Protein AF-A0A929IJB9-F1 (afdb_monomer_lite)

Radius of gyration: 17.05 Å; chains: 1; bounding box: 40×20×39 Å

Secondary structure (DSSP, 8-state):
--GGG-TT--PPPSSHHHHHHHHHT-HHHHHHH-HHHHHHHHHHHHHHHHHHHHS--HHHHHHHS--

pLDDT: mean 84.18, std 11.34, range [50.62, 96.12]

Sequence (67 aa):
EDGHKLKRVKRLPLNLLDALRLMEKSKVLNEAFGKDVIQSYLKLRMQDWNAFMSHSSQWERENTLDC

Structure (mmCIF, N/CA/C/O backbone):
data_AF-A0A929IJB9-F1
#
_entry.id   AF-A0A929IJB9-F1
#
loop_
_atom_site.group_PDB
_atom_site.id
_atom_site.type_symbol
_atom_site.label_atom_id
_atom_site.label_alt_id
_atom_site.label_comp_id
_atom_site.label_asym_id
_atom_site.label_entity_id
_atom_site.label_seq_id
_atom_site.pdbx_PDB_ins_code
_atom_site.Cartn_x
_atom_site.Cartn_y
_atom_site.Cartn_z
_atom_site.occupancy
_atom_site.B_iso_or_equiv
_atom_site.auth_seq_id
_atom_site.auth_comp_id
_atom_site.auth_asym_id
_atom_site.auth_atom_id
_atom_site.pdbx_PDB_model_num
ATOM 1 N N . GLU A 1 1 ? -11.775 -7.761 -24.865 1.00 50.62 1 GLU A N 1
ATOM 2 C CA . GLU A 1 1 ? -10.809 -6.919 -25.600 1.00 50.62 1 GLU A CA 1
ATOM 3 C C . GLU A 1 1 ? -11.354 -5.544 -26.040 1.00 50.62 1 GLU A C 1
ATOM 5 O O . GLU A 1 1 ? -10.667 -4.860 -26.772 1.00 50.62 1 GLU A O 1
ATOM 10 N N . ASP A 1 2 ? -12.482 -5.036 -25.505 1.00 57.84 2 ASP A N 1
ATOM 11 C CA . ASP A 1 2 ? -13.025 -3.697 -25.865 1.00 57.84 2 ASP A CA 1
ATOM 12 C C . ASP A 1 2 ? -13.259 -2.756 -24.660 1.00 57.84 2 ASP A C 1
ATOM 14 O O . ASP A 1 2 ? -14.026 -1.792 -24.723 1.00 57.84 2 ASP A O 1
ATOM 18 N N . GLY A 1 3 ? -12.601 -3.008 -23.522 1.00 60.41 3 GLY A N 1
ATOM 19 C CA . GLY A 1 3 ? -12.832 -2.249 -22.281 1.00 60.41 3 GLY A CA 1
ATOM 20 C C . GLY A 1 3 ? -12.545 -0.743 -22.396 1.00 60.41 3 GLY A C 1
ATOM 21 O O . GLY A 1 3 ? -13.147 0.067 -21.695 1.00 60.41 3 GLY A O 1
ATOM 22 N N . HIS A 1 4 ? -11.670 -0.348 -23.322 1.00 64.12 4 HIS A N 1
ATOM 23 C CA . HIS A 1 4 ? -11.287 1.043 -23.587 1.00 64.12 4 HIS A CA 1
ATOM 24 C C . HIS A 1 4 ? -12.349 1.844 -24.367 1.00 64.12 4 HIS A C 1
ATOM 26 O O . HIS A 1 4 ? -12.297 3.074 -24.354 1.00 64.12 4 HIS A O 1
ATOM 32 N N . LYS A 1 5 ? -13.341 1.186 -24.990 1.00 65.31 5 LYS A N 1
ATOM 33 C CA . LYS A 1 5 ? -14.461 1.843 -25.699 1.00 65.31 5 LYS A CA 1
ATOM 34 C C . LYS A 1 5 ? -15.631 2.203 -24.777 1.00 65.31 5 LYS A C 1
ATOM 36 O O . LYS A 1 5 ? -16.511 2.976 -25.159 1.00 65.31 5 LYS A O 1
ATOM 41 N N . LEU A 1 6 ? -15.645 1.671 -23.556 1.00 71.00 6 LEU A N 1
ATOM 42 C CA . LEU A 1 6 ? -16.722 1.884 -22.598 1.00 71.00 6 LEU A CA 1
ATOM 43 C C . LEU A 1 6 ? -16.606 3.276 -21.954 1.00 71.00 6 LEU A C 1
ATOM 45 O O . LEU A 1 6 ? -15.761 3.533 -21.092 1.00 71.00 6 LEU A O 1
ATOM 49 N N . LYS A 1 7 ? -17.477 4.200 -22.370 1.00 67.56 7 LYS A N 1
ATOM 50 C CA . LYS A 1 7 ? -17.609 5.526 -21.750 1.00 67.56 7 LYS A CA 1
ATOM 51 C C . LYS A 1 7 ? -18.317 5.383 -20.392 1.00 67.56 7 LYS A C 1
ATOM 53 O O . LYS A 1 7 ? -19.348 4.728 -20.308 1.00 67.56 7 LYS A O 1
ATOM 58 N N . ARG A 1 8 ? -17.787 6.039 -19.349 1.00 67.50 8 ARG A N 1
ATOM 59 C CA . ARG A 1 8 ? -18.329 6.092 -17.964 1.00 67.50 8 ARG A CA 1
ATOM 60 C C . ARG A 1 8 ? -18.234 4.808 -17.120 1.00 67.50 8 ARG A C 1
ATOM 62 O O . ARG A 1 8 ? -19.018 4.637 -16.191 1.00 67.50 8 ARG A O 1
ATOM 69 N N . VAL A 1 9 ? -17.258 3.935 -17.367 1.00 78.44 9 VAL A N 1
ATOM 70 C CA . VAL A 1 9 ? -17.012 2.778 -16.483 1.00 78.44 9 VAL A CA 1
ATOM 71 C C . VAL A 1 9 ? -15.986 3.129 -15.408 1.00 78.44 9 VAL A C 1
ATOM 73 O O . VAL A 1 9 ? -14.951 3.730 -15.703 1.00 78.44 9 VAL A O 1
ATOM 76 N N . LYS A 1 10 ? -16.270 2.753 -14.152 1.00 76.56 10 LYS A N 1
ATOM 77 C CA . LYS A 1 10 ? -15.295 2.836 -13.056 1.00 76.56 10 LYS A CA 1
ATOM 78 C C . LYS A 1 10 ? -14.102 1.946 -13.400 1.00 76.56 10 LYS A C 1
ATOM 80 O O . LYS A 1 10 ? -14.246 0.732 -13.507 1.00 76.56 10 LYS A O 1
ATOM 85 N N . ARG A 1 11 ? -12.940 2.563 -13.600 1.00 80.06 11 ARG A N 1
ATOM 86 C CA . ARG A 1 11 ? -11.690 1.850 -13.864 1.00 80.06 11 ARG A CA 1
ATOM 87 C C . ARG A 1 11 ? -11.103 1.348 -12.555 1.00 80.06 11 ARG A C 1
ATOM 89 O O . ARG A 1 11 ? -11.210 2.019 -11.528 1.00 80.06 11 ARG A O 1
ATOM 96 N N . LEU A 1 12 ? -10.476 0.180 -12.618 1.00 86.19 12 LEU A N 1
ATOM 97 C CA . LEU A 1 12 ? -9.616 -0.274 -11.539 1.00 86.19 12 LEU A CA 1
ATOM 98 C C . LEU A 1 12 ? -8.404 0.666 -11.419 1.00 86.19 12 LEU A C 1
ATOM 100 O O . LEU A 1 12 ? -7.999 1.269 -12.420 1.00 86.19 12 LEU A O 1
ATOM 104 N N . PRO A 1 13 ? -7.850 0.816 -10.206 1.00 88.25 13 PRO A N 1
ATOM 105 C CA . PRO A 1 13 ? -6.613 1.558 -10.005 1.00 88.25 13 PRO A CA 1
ATOM 106 C C . PRO A 1 13 ? -5.505 0.991 -10.900 1.00 88.25 13 PRO A C 1
ATOM 108 O O . PRO A 1 13 ? -5.346 -0.222 -11.016 1.00 88.25 13 PRO A O 1
ATOM 111 N N . LEU A 1 14 ? -4.764 1.887 -11.552 1.00 87.06 14 LEU A N 1
ATOM 112 C CA . LEU A 1 14 ? -3.736 1.536 -12.541 1.00 87.06 14 LEU A CA 1
ATOM 113 C C . LEU A 1 14 ? -2.388 1.190 -11.901 1.00 87.06 14 LEU A C 1
ATOM 115 O O . LEU A 1 14 ? -1.507 0.655 -12.564 1.00 87.06 14 LEU A O 1
ATOM 119 N N . ASN A 1 15 ? -2.221 1.520 -10.623 1.00 89.94 15 ASN A N 1
ATOM 120 C CA . ASN A 1 15 ? -1.019 1.248 -9.856 1.00 89.94 15 ASN A CA 1
ATOM 121 C C . ASN A 1 15 ? -1.386 0.822 -8.428 1.00 89.94 15 ASN A C 1
ATOM 123 O O . ASN A 1 15 ? -2.518 0.996 -7.962 1.00 89.94 15 ASN A O 1
ATOM 127 N N . LEU A 1 16 ? -0.395 0.263 -7.735 1.00 89.50 16 LEU A N 1
ATOM 128 C CA . LEU A 1 16 ? -0.551 -0.222 -6.370 1.00 89.50 16 LEU A CA 1
ATOM 129 C C . LEU A 1 16 ? -0.899 0.911 -5.393 1.00 89.50 16 LEU A C 1
ATOM 131 O O . LEU A 1 16 ? -1.770 0.729 -4.548 1.00 89.50 16 LEU A O 1
ATOM 135 N N . LEU A 1 17 ? -0.277 2.086 -5.521 1.00 91.69 17 LEU A N 1
ATOM 136 C CA . LEU A 1 17 ? -0.508 3.217 -4.618 1.00 91.69 17 LEU A CA 1
ATOM 137 C C . LEU A 1 17 ? -1.977 3.671 -4.607 1.00 91.69 17 LEU A C 1
ATOM 139 O O . LEU A 1 17 ? -2.554 3.907 -3.544 1.00 91.69 17 LEU A O 1
ATOM 143 N N . ASP A 1 18 ? -2.605 3.749 -5.776 1.00 92.12 18 ASP A N 1
ATOM 144 C CA . ASP A 1 18 ? -4.013 4.109 -5.910 1.00 92.12 18 ASP A CA 1
ATOM 145 C C . ASP A 1 18 ? -4.926 3.016 -5.352 1.00 92.12 18 ASP A C 1
ATOM 147 O O . ASP A 1 18 ? -5.933 3.323 -4.712 1.00 92.12 18 ASP A O 1
ATOM 151 N N . ALA A 1 19 ? -4.555 1.743 -5.515 1.00 93.31 19 ALA A N 1
ATOM 152 C CA . ALA A 1 19 ? -5.277 0.635 -4.901 1.00 93.31 19 ALA A CA 1
ATOM 153 C C . ALA A 1 19 ? -5.230 0.707 -3.368 1.00 93.31 19 ALA A C 1
ATOM 155 O O . ALA A 1 19 ? -6.273 0.590 -2.726 1.00 93.31 19 ALA A O 1
ATOM 156 N N . LEU A 1 20 ? -4.059 0.978 -2.779 1.00 93.06 20 LEU A N 1
ATOM 157 C CA . LEU A 1 20 ? -3.894 1.119 -1.328 1.00 93.06 20 LEU A CA 1
ATOM 158 C C . LEU A 1 20 ? -4.709 2.300 -0.778 1.00 93.06 20 LEU A C 1
ATOM 160 O O . LEU A 1 20 ? -5.426 2.149 0.211 1.00 93.06 20 LEU A O 1
ATOM 164 N N . ARG A 1 21 ? -4.696 3.449 -1.464 1.00 91.75 21 ARG A N 1
ATOM 165 C CA . ARG A 1 21 ? -5.501 4.630 -1.092 1.00 91.75 21 ARG A CA 1
ATOM 166 C C . ARG A 1 21 ? -7.007 4.379 -1.169 1.00 91.75 21 ARG A C 1
ATOM 168 O O . ARG A 1 21 ? -7.763 4.889 -0.343 1.00 91.75 21 ARG A O 1
ATOM 175 N N . LEU A 1 22 ? -7.467 3.629 -2.171 1.00 93.12 22 LEU A N 1
ATOM 176 C CA . LEU A 1 22 ? -8.874 3.235 -2.282 1.00 93.12 22 LEU A CA 1
ATOM 177 C C . LEU A 1 22 ? -9.262 2.237 -1.189 1.00 93.12 22 LEU A C 1
ATOM 179 O O . LEU A 1 22 ? -10.366 2.322 -0.651 1.00 93.12 22 LEU A O 1
ATOM 183 N N . MET A 1 23 ? -8.351 1.328 -0.841 1.00 90.62 23 MET A N 1
ATOM 184 C CA . MET A 1 23 ? -8.557 0.340 0.212 1.00 90.62 23 MET A CA 1
ATOM 185 C C . MET A 1 23 ? -8.731 1.006 1.581 1.00 90.62 23 MET A C 1
ATOM 187 O O . MET A 1 23 ? -9.680 0.687 2.290 1.00 90.62 23 MET A O 1
ATOM 191 N N . GLU A 1 24 ? -7.889 1.989 1.909 1.00 90.94 24 GLU A N 1
ATOM 192 C CA . GLU A 1 24 ? -7.973 2.768 3.153 1.00 90.94 24 GLU A CA 1
ATOM 193 C C . GLU A 1 24 ? -9.333 3.466 3.320 1.00 90.94 24 GLU A C 1
ATOM 195 O O . GLU A 1 24 ? -9.921 3.464 4.403 1.00 90.94 24 GLU A O 1
ATOM 200 N N . LYS A 1 25 ? -9.880 4.014 2.228 1.00 91.25 25 LYS A N 1
ATOM 201 C CA . LYS A 1 25 ? -11.166 4.733 2.219 1.00 91.25 25 LYS A CA 1
ATOM 202 C C . LYS A 1 25 ? -12.392 3.813 2.210 1.00 91.25 25 LYS A C 1
ATOM 204 O O . LYS A 1 25 ? -13.518 4.298 2.345 1.00 91.25 25 LYS A O 1
ATOM 209 N N . SER A 1 26 ? -12.213 2.505 2.029 1.00 93.19 26 SER A N 1
ATOM 210 C CA . SER A 1 26 ? -13.319 1.555 1.914 1.00 93.19 26 SER A CA 1
ATOM 211 C C . SER A 1 26 ? -13.890 1.196 3.285 1.00 93.19 26 SER A C 1
ATOM 213 O O . SER A 1 26 ? -13.272 0.471 4.062 1.00 93.19 26 SER A O 1
ATOM 215 N N . LYS A 1 27 ? -15.106 1.668 3.586 1.00 92.25 27 LYS A N 1
ATOM 216 C CA . LYS A 1 27 ? -15.813 1.309 4.830 1.00 92.25 27 LYS A CA 1
ATOM 217 C C . LYS A 1 27 ? -16.097 -0.190 4.925 1.00 92.25 27 LYS A C 1
ATOM 219 O O . LYS A 1 27 ? -15.856 -0.782 5.965 1.00 92.25 27 LYS A O 1
ATOM 224 N N . VAL A 1 28 ? -16.495 -0.804 3.808 1.00 93.62 28 VAL A N 1
ATOM 225 C CA . VAL A 1 28 ? -16.814 -2.239 3.726 1.00 93.62 28 VAL A CA 1
ATOM 226 C C . VAL A 1 28 ? -15.621 -3.101 4.134 1.00 93.62 28 VAL A C 1
ATOM 228 O O . VAL A 1 28 ? -15.773 -4.046 4.897 1.00 93.62 28 VAL A O 1
ATOM 231 N N . LEU A 1 29 ? -14.420 -2.765 3.655 1.00 90.38 29 LEU A N 1
ATOM 232 C CA . LEU A 1 29 ? -13.219 -3.515 4.019 1.00 90.38 29 LEU A CA 1
ATOM 233 C C . LEU A 1 29 ? -12.856 -3.290 5.490 1.00 90.38 29 LEU A C 1
ATOM 235 O O . LEU A 1 29 ? -12.562 -4.254 6.192 1.00 90.38 29 LEU A O 1
ATOM 239 N N . ASN A 1 30 ? -12.927 -2.041 5.962 1.00 91.06 30 ASN A N 1
ATOM 240 C CA . ASN A 1 30 ? -12.661 -1.696 7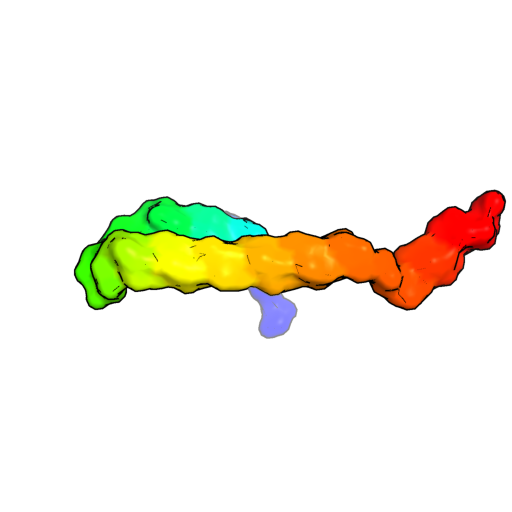.361 1.00 91.06 30 ASN A CA 1
ATOM 241 C C . ASN A 1 30 ? -13.598 -2.417 8.343 1.00 91.06 30 ASN A C 1
ATOM 243 O O . ASN A 1 30 ? -13.146 -2.841 9.403 1.00 91.06 30 ASN A O 1
ATOM 247 N N . GLU A 1 31 ? -14.870 -2.590 7.987 1.00 93.50 31 GLU A N 1
ATOM 248 C CA . GLU A 1 31 ? -15.853 -3.333 8.783 1.00 93.50 31 GLU A CA 1
ATOM 249 C C . GLU A 1 31 ? -15.639 -4.852 8.706 1.00 93.50 31 GLU A C 1
ATOM 251 O O . GLU A 1 31 ? -15.779 -5.535 9.715 1.00 93.50 31 GLU A O 1
ATOM 256 N N . ALA A 1 32 ? -15.254 -5.384 7.541 1.00 93.69 32 ALA A N 1
ATOM 257 C CA . ALA A 1 32 ? -15.069 -6.823 7.344 1.00 93.69 32 ALA A CA 1
ATOM 258 C C . ALA A 1 32 ? -13.811 -7.386 8.030 1.00 93.69 32 ALA A C 1
ATOM 260 O O . ALA A 1 32 ? -13.851 -8.483 8.580 1.00 93.69 32 ALA A O 1
ATOM 261 N N . PHE A 1 33 ? -12.693 -6.656 7.981 1.00 90.62 33 PHE A N 1
ATOM 262 C CA . PHE A 1 33 ? -11.395 -7.130 8.486 1.00 90.62 33 PHE A CA 1
ATOM 263 C C . PHE A 1 33 ? -10.955 -6.457 9.788 1.00 90.62 33 PHE A C 1
ATOM 265 O O . PHE A 1 33 ? -10.023 -6.926 10.438 1.00 90.62 33 PHE A O 1
ATOM 272 N N . GLY A 1 34 ? -11.608 -5.361 10.171 1.00 91.94 34 GLY A N 1
ATOM 273 C CA . GLY A 1 34 ? -11.165 -4.506 11.261 1.00 91.94 34 GLY A CA 1
ATOM 274 C C . GLY A 1 34 ? -10.126 -3.479 10.805 1.00 91.94 34 GLY A C 1
ATOM 275 O O . GLY A 1 34 ? -9.214 -3.754 10.018 1.00 91.94 34 GLY A O 1
ATOM 276 N N . LYS A 1 35 ? -10.261 -2.264 11.339 1.00 91.81 35 LYS A N 1
ATOM 277 C CA . LYS A 1 35 ? -9.432 -1.109 10.973 1.00 91.81 35 LYS A CA 1
ATOM 278 C C . LYS A 1 35 ? -7.940 -1.339 11.243 1.00 91.81 35 LYS A C 1
ATOM 280 O O . LYS A 1 35 ? -7.111 -0.978 10.411 1.00 91.81 35 LYS A O 1
ATOM 285 N N . ASP A 1 36 ? -7.603 -1.986 12.356 1.00 93.19 36 ASP A N 1
ATOM 286 C CA . ASP A 1 36 ? -6.210 -2.202 12.771 1.00 93.19 36 ASP A CA 1
ATOM 287 C C . ASP A 1 36 ? -5.463 -3.167 11.837 1.00 93.19 36 ASP A C 1
ATOM 289 O O . ASP A 1 36 ? -4.284 -2.968 11.521 1.00 93.19 36 ASP A O 1
ATOM 293 N N . VAL A 1 37 ? -6.165 -4.186 11.330 1.00 93.88 37 VAL A N 1
ATOM 294 C CA . VAL A 1 37 ? -5.616 -5.162 10.378 1.00 93.88 37 VAL A CA 1
ATOM 295 C C . VAL A 1 37 ? -5.339 -4.489 9.038 1.00 93.88 37 VAL A C 1
ATOM 297 O O . VAL A 1 37 ? -4.247 -4.625 8.483 1.00 93.88 37 VAL A O 1
ATOM 300 N N . ILE A 1 38 ? -6.294 -3.698 8.541 1.00 94.62 38 ILE A N 1
ATOM 301 C CA . ILE A 1 38 ? -6.125 -2.951 7.291 1.00 94.62 38 ILE A CA 1
ATOM 302 C C . ILE A 1 38 ? -5.004 -1.928 7.402 1.00 94.62 38 ILE A C 1
ATOM 304 O O . ILE A 1 38 ? -4.178 -1.842 6.495 1.00 94.62 38 ILE A O 1
ATOM 308 N N . GLN A 1 39 ? -4.914 -1.200 8.512 1.00 93.88 39 GLN A N 1
ATOM 309 C CA . GLN A 1 39 ? -3.846 -0.228 8.720 1.00 93.88 39 GLN A CA 1
ATOM 310 C C . GLN A 1 39 ? -2.462 -0.896 8.747 1.00 93.88 39 GLN A C 1
ATOM 312 O O . GLN A 1 39 ? -1.516 -0.387 8.141 1.00 93.88 39 GLN A O 1
ATOM 317 N N . SER A 1 40 ? -2.349 -2.063 9.384 1.00 95.31 40 SER A N 1
ATOM 318 C CA . SER A 1 40 ? -1.113 -2.854 9.409 1.00 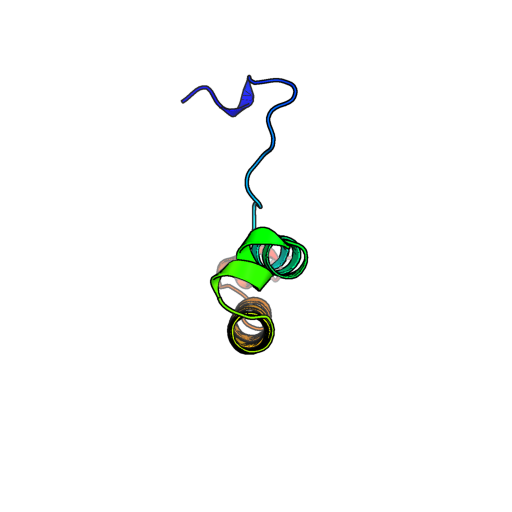95.31 40 SER A CA 1
ATOM 319 C C . SER A 1 40 ? -0.719 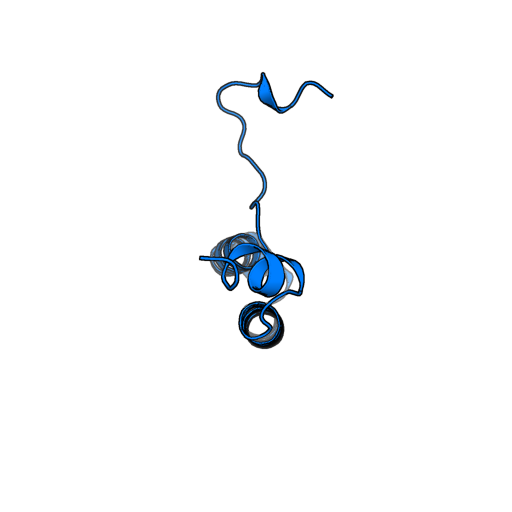-3.344 8.012 1.00 95.31 40 SER A C 1
ATOM 321 O O . SER A 1 40 ? 0.441 -3.224 7.613 1.00 95.31 40 SER A O 1
ATOM 323 N N . TYR A 1 41 ? -1.688 -3.820 7.226 1.00 94.69 41 TYR A N 1
ATOM 324 C CA . TYR A 1 41 ? -1.462 -4.238 5.844 1.00 94.69 41 TYR A CA 1
ATOM 325 C C . TYR A 1 41 ? -1.059 -3.069 4.934 1.00 94.69 41 TYR A C 1
ATOM 327 O O . TYR A 1 41 ? -0.110 -3.185 4.158 1.00 94.69 41 TYR A O 1
ATOM 335 N N . LEU A 1 42 ? -1.737 -1.922 5.048 1.00 95.19 42 LEU A N 1
ATOM 336 C CA . LEU A 1 42 ? -1.403 -0.705 4.302 1.00 95.19 42 LEU A CA 1
ATOM 337 C C . LEU A 1 42 ? 0.029 -0.257 4.590 1.00 95.19 42 LEU A C 1
ATOM 339 O O . LEU A 1 42 ? 0.763 0.068 3.659 1.00 95.19 42 LEU A O 1
ATOM 343 N N . LYS A 1 43 ? 0.451 -0.294 5.859 1.00 94.62 43 LYS A N 1
ATOM 344 C CA . LYS A 1 43 ? 1.821 0.044 6.259 1.00 94.62 43 LYS A CA 1
ATOM 345 C C . LYS A 1 43 ? 2.850 -0.862 5.581 1.00 94.62 43 LYS A C 1
ATOM 347 O O . LYS A 1 43 ? 3.814 -0.346 5.023 1.00 94.62 43 LYS A O 1
ATOM 352 N N . LEU A 1 44 ? 2.627 -2.177 5.594 1.00 96.12 44 LEU A N 1
ATOM 353 C CA . LEU A 1 44 ? 3.512 -3.144 4.939 1.00 96.12 44 LEU A CA 1
ATOM 354 C C . LEU A 1 44 ? 3.605 -2.879 3.429 1.00 96.12 44 LEU A C 1
ATOM 356 O O . LEU A 1 44 ? 4.691 -2.735 2.880 1.00 96.12 44 LEU A O 1
ATOM 360 N N . ARG A 1 45 ? 2.462 -2.723 2.754 1.00 94.56 45 ARG A N 1
ATOM 361 C CA . ARG A 1 45 ? 2.437 -2.503 1.301 1.00 94.56 45 ARG A CA 1
ATOM 362 C C . ARG A 1 45 ? 2.989 -1.149 0.869 1.00 94.56 45 ARG A C 1
ATOM 364 O O . ARG A 1 45 ? 3.538 -1.044 -0.223 1.00 94.56 45 ARG A O 1
ATOM 371 N N . MET A 1 46 ? 2.882 -0.123 1.709 1.00 93.81 46 MET A N 1
ATOM 372 C CA . MET A 1 46 ? 3.540 1.161 1.457 1.00 93.81 46 MET A CA 1
ATOM 373 C C . MET A 1 46 ? 5.065 1.050 1.529 1.00 93.81 46 MET A C 1
ATOM 375 O O . MET A 1 46 ? 5.752 1.719 0.761 1.00 93.81 46 MET A O 1
ATOM 379 N N . GLN A 1 47 ? 5.605 0.202 2.411 1.00 93.62 47 GLN A N 1
ATOM 380 C CA . GLN A 1 47 ? 7.044 -0.073 2.447 1.00 93.62 47 GLN A CA 1
ATOM 381 C C . GLN A 1 47 ? 7.499 -0.778 1.165 1.00 93.62 47 GLN A C 1
ATOM 383 O O . GLN A 1 47 ? 8.467 -0.326 0.555 1.00 93.62 47 GLN A O 1
ATOM 388 N N . ASP A 1 48 ? 6.759 -1.795 0.711 1.00 90.06 48 ASP A N 1
ATOM 389 C CA . ASP A 1 48 ? 7.028 -2.489 -0.559 1.00 90.06 48 ASP A CA 1
ATOM 390 C C . ASP A 1 48 ? 7.021 -1.512 -1.746 1.00 90.06 48 ASP A C 1
ATOM 392 O O . ASP A 1 48 ? 7.923 -1.521 -2.584 1.00 90.06 48 ASP A O 1
ATOM 396 N N . TRP A 1 49 ? 6.016 -0.632 -1.803 1.00 90.81 49 TRP A N 1
ATOM 397 C CA . TRP A 1 49 ? 5.898 0.381 -2.850 1.00 90.81 49 TRP A CA 1
ATOM 398 C C . TRP A 1 49 ? 7.088 1.342 -2.857 1.00 90.81 49 TRP A C 1
ATOM 400 O O . TRP A 1 49 ? 7.672 1.590 -3.909 1.00 90.81 49 TRP A O 1
ATOM 410 N N . ASN A 1 50 ? 7.474 1.861 -1.691 1.00 89.75 50 ASN A N 1
ATOM 411 C CA . ASN A 1 50 ? 8.619 2.762 -1.583 1.00 89.75 50 ASN A CA 1
ATOM 412 C C . ASN A 1 50 ? 9.925 2.066 -1.985 1.00 89.75 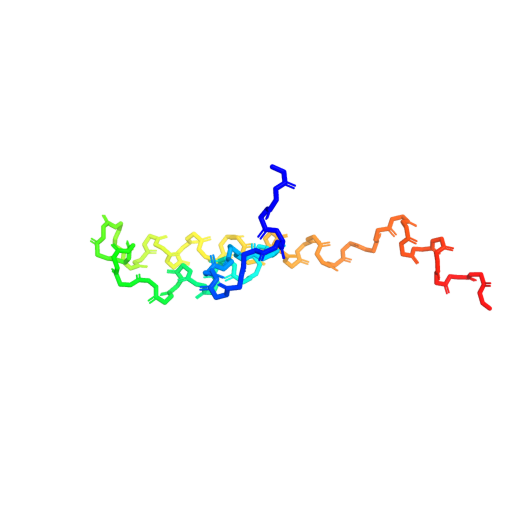50 ASN A C 1
ATOM 414 O O . ASN A 1 50 ? 10.745 2.672 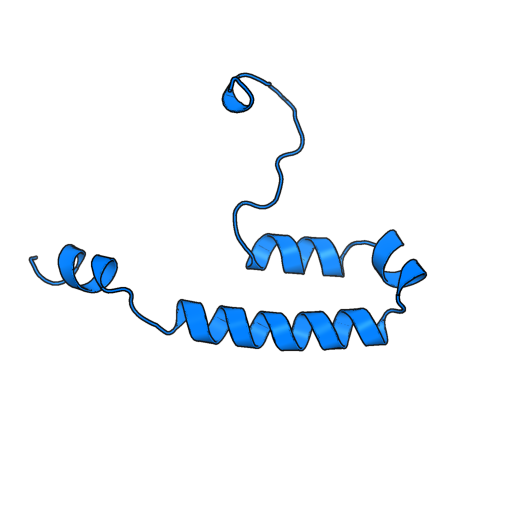-2.669 1.00 89.75 50 ASN A O 1
ATOM 418 N N . ALA A 1 51 ? 10.102 0.796 -1.608 1.00 88.56 51 ALA A N 1
ATOM 419 C CA . ALA A 1 51 ? 11.256 0.006 -2.019 1.00 88.56 51 ALA A CA 1
ATOM 420 C C . ALA A 1 51 ? 11.306 -0.156 -3.547 1.00 88.56 51 ALA A C 1
ATOM 422 O O . ALA A 1 51 ? 12.347 0.100 -4.150 1.00 88.56 51 ALA A O 1
ATOM 423 N N . PHE A 1 52 ? 10.176 -0.486 -4.179 1.00 86.31 52 PHE A N 1
ATOM 424 C CA . PHE A 1 52 ? 10.074 -0.589 -5.635 1.00 86.31 52 PHE A CA 1
ATOM 425 C C . PHE A 1 52 ? 10.378 0.742 -6.335 1.00 86.31 52 PHE A C 1
ATOM 427 O O . PHE A 1 52 ? 11.219 0.782 -7.224 1.00 86.31 52 PHE A O 1
ATOM 434 N N . MET A 1 53 ? 9.758 1.840 -5.894 1.00 85.81 53 MET A N 1
ATOM 435 C CA . MET A 1 53 ? 9.946 3.163 -6.504 1.00 85.81 53 MET A CA 1
ATOM 436 C C . MET A 1 53 ? 11.348 3.740 -6.284 1.00 85.81 53 MET A C 1
ATOM 438 O O . MET A 1 53 ? 11.795 4.568 -7.069 1.00 85.81 53 MET A O 1
ATOM 442 N N . SER A 1 54 ? 12.051 3.328 -5.224 1.00 82.81 54 SER A N 1
ATOM 443 C CA . SER A 1 54 ? 13.448 3.724 -5.002 1.00 82.81 54 SER A CA 1
ATOM 444 C C . SER A 1 54 ? 14.429 3.022 -5.944 1.00 82.81 54 SER A C 1
ATOM 446 O O . SER A 1 54 ? 15.568 3.466 -6.096 1.00 82.81 54 SER A O 1
ATOM 448 N N . HIS A 1 55 ? 14.007 1.922 -6.572 1.00 79.31 55 HIS A N 1
ATOM 449 C CA . HIS A 1 55 ? 14.846 1.167 -7.481 1.00 79.31 55 HIS A CA 1
ATOM 450 C C . HIS A 1 55 ? 14.719 1.729 -8.894 1.00 79.31 55 HIS A C 1
ATOM 452 O O . HIS A 1 55 ? 13.728 1.485 -9.577 1.00 79.31 55 HIS A O 1
ATOM 458 N N . SER A 1 56 ? 15.746 2.451 -9.349 1.00 70.81 56 SER A N 1
ATOM 459 C CA . SER A 1 56 ? 15.773 2.892 -10.742 1.00 70.81 56 SER A CA 1
ATOM 460 C C . SER A 1 56 ? 15.876 1.678 -11.658 1.00 70.81 56 SER A C 1
ATOM 462 O O . SER A 1 56 ? 16.840 0.899 -11.575 1.00 70.81 56 SER A O 1
ATOM 464 N N . SER A 1 57 ? 14.853 1.515 -12.493 1.00 78.62 57 SER A N 1
ATOM 465 C CA . SER A 1 57 ? 14.738 0.385 -13.404 1.00 78.62 57 SER A CA 1
ATOM 466 C C . SER A 1 57 ? 15.830 0.441 -14.470 1.00 78.62 57 SER A C 1
ATOM 468 O O . SER A 1 57 ? 16.353 1.504 -14.800 1.00 78.62 57 SER A O 1
ATOM 470 N N . GLN A 1 58 ? 16.180 -0.711 -15.036 1.00 75.75 58 GLN A N 1
ATOM 471 C CA . GLN A 1 58 ? 17.155 -0.755 -16.125 1.00 75.75 58 GLN A CA 1
ATOM 472 C C . GLN A 1 58 ? 16.706 0.102 -17.321 1.00 75.75 58 GLN A C 1
ATOM 474 O O . GLN A 1 58 ? 17.510 0.850 -17.868 1.00 75.75 58 GLN A O 1
ATOM 479 N N . TRP A 1 59 ? 15.408 0.080 -17.638 1.00 78.06 59 TRP A N 1
ATOM 480 C CA . TRP A 1 59 ? 14.819 0.938 -18.666 1.00 78.06 59 TRP A CA 1
ATOM 481 C C . TRP A 1 59 ? 15.045 2.431 -18.381 1.00 78.06 59 TRP A C 1
ATOM 483 O O . TRP A 1 59 ? 15.462 3.164 -19.271 1.00 78.06 59 TRP A O 1
ATOM 493 N N . GLU A 1 60 ? 14.834 2.894 -17.144 1.00 80.44 60 GLU A N 1
ATOM 494 C CA . GLU A 1 60 ? 15.071 4.303 -16.789 1.00 80.44 60 GLU A CA 1
ATOM 495 C C . GLU A 1 60 ? 16.534 4.706 -16.977 1.00 80.44 60 GLU A C 1
ATOM 497 O O . GLU A 1 60 ? 16.805 5.810 -17.445 1.00 80.44 60 GLU A O 1
ATOM 502 N N . ARG A 1 61 ? 17.479 3.813 -16.662 1.00 75.50 61 ARG A N 1
ATOM 503 C CA . ARG A 1 61 ? 18.911 4.074 -16.868 1.00 75.50 61 ARG A CA 1
ATOM 504 C C . ARG A 1 61 ? 19.245 4.213 -18.350 1.00 75.50 61 ARG A C 1
ATOM 506 O O . ARG A 1 61 ? 19.921 5.162 -18.723 1.00 75.50 61 ARG A O 1
ATOM 513 N N . GLU A 1 62 ? 18.732 3.306 -19.176 1.00 79.62 62 GLU A N 1
ATOM 514 C CA . GLU A 1 62 ? 18.952 3.294 -20.628 1.00 79.62 62 GLU A CA 1
ATOM 515 C C . GLU A 1 62 ? 18.308 4.501 -21.334 1.00 79.62 62 GLU A C 1
ATOM 517 O O . GLU A 1 62 ? 18.836 4.984 -22.324 1.00 79.62 62 GLU A O 1
ATOM 522 N N . ASN A 1 63 ? 17.193 5.031 -20.819 1.00 78.56 63 ASN A N 1
ATOM 523 C CA . ASN A 1 63 ? 16.435 6.104 -21.482 1.00 78.56 63 ASN A CA 1
ATOM 524 C C . ASN A 1 63 ? 16.699 7.510 -20.910 1.00 78.56 63 ASN A C 1
ATOM 526 O O . ASN A 1 63 ? 16.141 8.481 -21.417 1.00 78.56 63 ASN A O 1
ATOM 530 N N . THR A 1 64 ? 17.521 7.631 -19.861 1.00 75.81 64 THR A N 1
ATOM 531 C CA . THR A 1 64 ? 17.830 8.925 -19.215 1.00 75.81 64 THR A CA 1
ATOM 532 C C . THR A 1 64 ? 19.300 9.331 -19.354 1.00 75.81 64 THR A C 1
ATOM 534 O O . THR A 1 64 ? 19.603 10.509 -19.217 1.00 75.81 64 THR A O 1
ATOM 537 N N . LEU A 1 65 ? 20.222 8.391 -19.601 1.00 68.56 65 LEU A N 1
ATOM 538 C CA . LEU A 1 65 ? 21.667 8.669 -19.596 1.00 68.56 65 LEU A CA 1
ATOM 539 C C . LEU A 1 65 ? 22.270 8.983 -20.978 1.00 68.56 65 LEU A C 1
ATOM 541 O O . LEU A 1 65 ? 23.360 9.542 -21.019 1.00 68.56 65 LEU A O 1
ATOM 545 N N . ASP A 1 66 ? 21.571 8.685 -22.077 1.00 62.47 66 ASP A N 1
ATOM 546 C CA . ASP A 1 66 ? 22.032 8.941 -23.458 1.00 62.47 66 ASP A CA 1
ATOM 547 C C . ASP A 1 66 ? 21.633 10.338 -23.997 1.00 62.47 66 ASP A C 1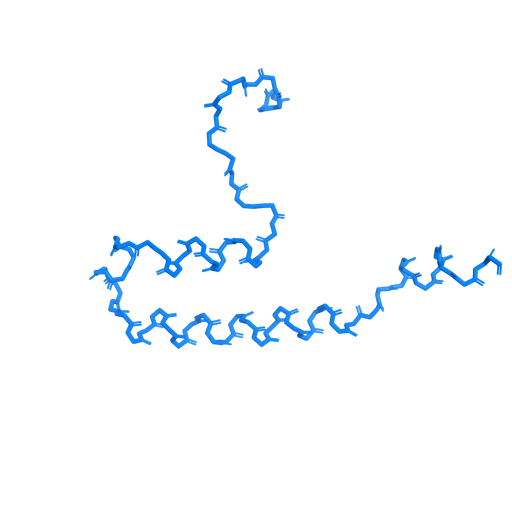
ATOM 549 O O . ASP A 1 66 ? 21.462 10.525 -25.205 1.00 62.47 66 ASP A O 1
ATOM 553 N N . CYS A 1 67 ? 21.460 11.327 -23.111 1.00 58.59 67 CYS A N 1
ATOM 554 C CA . CYS A 1 67 ? 21.230 12.730 -23.479 1.00 58.59 67 CYS A CA 1
ATOM 555 C C . CYS A 1 67 ? 22.493 13.593 -23.375 1.00 58.59 67 CYS A C 1
ATOM 557 O O . CYS A 1 67 ? 23.236 13.444 -22.377 1.00 58.59 67 CYS A O 1
#

Foldseek 3Di:
DCPVVDPPDDDDDPDPVVVLVVCLVDPVNCVVPNNVVSVVVSVVVVVVVVVVVVDQDPVNVVVPVPD